Protein AF-A0A1F5Z1E1-F1 (afdb_monomer)

Radius of gyration: 21.21 Å; Cα contacts (8 Å, |Δi|>4): 32; chains: 1; bounding box: 34×40×68 Å

Secondary structure (DSSP, 8-state):
--HHHHHHHHHHHHHHHHHHHHHHHTTHHHHHSSS-HHHHHHHHHHHHHHHHHHHHHHHHHHIIIIIHHHHHHHHHHTS---TT---

Sequence (87 aa):
MDLPRKKALFRKLLLAFAVSFLLSNGPGLLLVNKPLLIAGMPLLYLWAAGWAAIQIGIILYAYFKLWRDEVEEEFETAGPDRSGEAK

Mean predicted aligned error: 9.97 Å

Structure (mmCIF, N/CA/C/O backbone):
data_AF-A0A1F5Z1E1-F1
#
_entry.id   AF-A0A1F5Z1E1-F1
#
loop_
_atom_site.group_PDB
_atom_site.id
_atom_site.type_symbol
_atom_site.label_atom_id
_atom_site.label_alt_id
_atom_site.label_comp_id
_atom_site.label_asym_id
_atom_site.label_entity_id
_atom_site.label_seq_id
_atom_site.pdbx_PDB_ins_code
_atom_site.Cartn_x
_atom_site.Cartn_y
_atom_site.Cartn_z
_atom_site.occupancy
_atom_site.B_iso_or_equiv
_atom_site.auth_seq_id
_atom_site.auth_comp_id
_atom_site.auth_asym_id
_atom_site.auth_atom_id
_atom_site.pdbx_PDB_model_num
ATOM 1 N N . MET A 1 1 ? -9.517 3.547 20.558 1.00 63.75 1 MET A N 1
ATOM 2 C CA . MET A 1 1 ? -9.706 4.582 19.507 1.00 63.75 1 MET A CA 1
ATOM 3 C C . MET A 1 1 ? -11.198 4.796 19.321 1.00 63.75 1 MET A C 1
ATOM 5 O O . MET A 1 1 ? -11.909 3.805 19.258 1.00 63.75 1 MET A O 1
ATOM 9 N N . ASP A 1 2 ? -11.682 6.036 19.233 1.00 81.31 2 ASP A N 1
ATOM 10 C CA . ASP A 1 2 ? -13.124 6.287 19.084 1.00 81.31 2 ASP A CA 1
ATOM 11 C C . ASP A 1 2 ? -13.665 5.662 17.785 1.00 81.31 2 ASP A C 1
ATOM 13 O O . ASP A 1 2 ? -13.061 5.810 16.715 1.00 81.31 2 ASP A O 1
ATOM 17 N N . LEU A 1 3 ? -14.830 5.011 17.851 1.00 79.75 3 LEU A N 1
ATOM 18 C CA . LEU A 1 3 ? -15.497 4.369 16.710 1.00 79.75 3 LEU A CA 1
ATOM 19 C C . LEU A 1 3 ? -15.583 5.246 15.434 1.00 79.75 3 LEU A C 1
ATOM 21 O O . LEU A 1 3 ? -15.273 4.742 14.349 1.00 79.75 3 LEU A O 1
ATOM 25 N N . PRO A 1 4 ? -15.939 6.552 15.490 1.00 86.88 4 PRO A N 1
ATOM 26 C CA . PRO A 1 4 ? -15.951 7.399 14.292 1.00 86.88 4 PRO A CA 1
ATOM 27 C C . PRO A 1 4 ? -14.557 7.588 13.678 1.00 86.88 4 PRO A C 1
ATOM 29 O O . PRO A 1 4 ? -14.423 7.611 12.452 1.00 86.88 4 PRO A O 1
ATOM 32 N N . ARG A 1 5 ? -13.506 7.660 14.506 1.00 87.38 5 ARG A N 1
ATOM 33 C CA . ARG A 1 5 ? -12.117 7.778 14.040 1.00 87.38 5 ARG A CA 1
ATOM 34 C C . ARG A 1 5 ? -11.655 6.482 13.377 1.00 87.38 5 ARG A C 1
ATOM 36 O O . ARG A 1 5 ? -11.033 6.553 12.320 1.00 87.38 5 ARG A O 1
ATOM 43 N N . LYS A 1 6 ? -12.026 5.319 13.931 1.00 85.81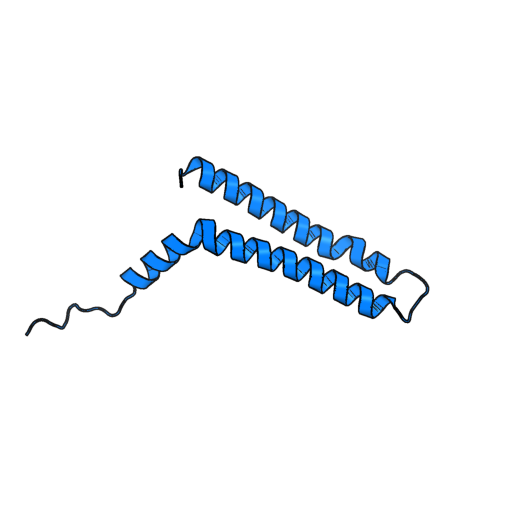 6 LYS A N 1
ATOM 44 C CA . LYS A 1 6 ? -11.754 3.995 13.338 1.00 85.81 6 LYS A CA 1
ATOM 45 C C . LYS A 1 6 ? -12.390 3.873 11.943 1.00 85.81 6 LYS A C 1
ATOM 47 O O . LYS A 1 6 ? -11.703 3.554 10.976 1.00 85.81 6 LYS A O 1
ATOM 52 N N . LYS A 1 7 ? -13.666 4.263 11.794 1.00 88.56 7 LYS A N 1
ATOM 53 C CA . LYS A 1 7 ? -14.384 4.274 10.498 1.00 88.56 7 LYS A CA 1
ATOM 54 C C . LYS A 1 7 ? -13.792 5.249 9.473 1.00 88.56 7 LYS A C 1
ATOM 56 O O . LYS A 1 7 ? -13.819 4.969 8.274 1.00 88.56 7 LYS A O 1
ATOM 61 N N . ALA A 1 8 ? -13.318 6.414 9.914 1.00 91.88 8 ALA A N 1
ATOM 62 C CA . ALA A 1 8 ? -12.660 7.379 9.035 1.00 91.88 8 ALA A CA 1
ATOM 63 C C . ALA A 1 8 ? -11.285 6.870 8.576 1.00 91.88 8 ALA A C 1
ATOM 65 O O . ALA A 1 8 ? -10.949 6.992 7.400 1.00 91.88 8 ALA A O 1
ATOM 66 N N . LEU A 1 9 ? -10.514 6.266 9.485 1.00 91.50 9 LEU A N 1
ATOM 67 C CA . LEU A 1 9 ? -9.218 5.670 9.175 1.00 91.50 9 LEU A CA 1
ATOM 68 C C . LEU A 1 9 ? -9.357 4.509 8.185 1.00 91.50 9 LEU A C 1
ATOM 70 O O . LEU A 1 9 ? -8.649 4.487 7.183 1.00 91.50 9 LEU A O 1
ATOM 74 N N . PHE A 1 10 ? -10.320 3.611 8.415 1.00 92.25 10 PHE A N 1
ATOM 75 C CA . PHE A 1 10 ? -10.647 2.524 7.493 1.00 92.25 10 PHE A CA 1
ATOM 76 C C . PHE A 1 10 ? -10.927 3.041 6.077 1.00 92.25 10 PHE A C 1
ATOM 78 O O . PHE A 1 10 ? -10.307 2.588 5.122 1.00 92.25 10 PHE A O 1
ATOM 85 N N . ARG A 1 11 ? -11.801 4.050 5.937 1.00 94.06 11 ARG A N 1
ATOM 86 C CA . ARG A 1 11 ? -12.116 4.653 4.631 1.00 94.06 11 ARG A CA 1
ATOM 87 C C . ARG A 1 11 ? -10.882 5.234 3.940 1.00 94.06 11 ARG A C 1
ATOM 89 O O . ARG A 1 11 ? -10.730 5.059 2.736 1.00 94.06 11 ARG A O 1
ATOM 96 N N . LYS A 1 12 ? -9.996 5.897 4.690 1.00 95.31 12 LYS A N 1
ATOM 97 C CA . LYS A 1 12 ? -8.739 6.442 4.152 1.00 95.31 12 LYS A CA 1
ATOM 98 C C . LYS A 1 12 ? -7.800 5.338 3.667 1.00 95.31 12 LYS A C 1
ATOM 100 O O . LYS A 1 12 ? -7.261 5.460 2.575 1.00 95.31 12 LYS A O 1
ATOM 105 N N . LEU A 1 13 ? -7.628 4.272 4.449 1.00 94.94 13 LEU A N 1
ATOM 106 C CA . LEU A 1 13 ? -6.779 3.131 4.089 1.00 94.94 13 LEU A CA 1
ATOM 107 C C . LEU A 1 13 ? -7.334 2.369 2.887 1.00 94.94 13 LEU A C 1
ATOM 109 O O . LEU A 1 13 ? -6.577 2.043 1.981 1.00 94.94 13 LEU A O 1
ATOM 113 N N . LEU A 1 14 ? -8.650 2.154 2.840 1.00 95.06 14 LEU A N 1
ATOM 114 C CA . LEU A 1 14 ? -9.318 1.526 1.704 1.00 95.06 14 LEU A CA 1
ATOM 115 C C . LEU A 1 14 ? -9.114 2.340 0.424 1.00 95.06 14 LEU A C 1
ATOM 117 O O . LEU A 1 14 ? -8.761 1.785 -0.613 1.00 95.06 14 LEU A O 1
ATOM 121 N N . LEU A 1 15 ? -9.293 3.661 0.502 1.00 96.56 15 LEU A N 1
ATOM 122 C CA . LEU A 1 15 ? -9.081 4.546 -0.638 1.00 96.56 15 LEU A CA 1
ATOM 123 C C . LEU A 1 15 ? -7.609 4.555 -1.071 1.00 96.56 15 LEU A C 1
ATOM 125 O O . LEU A 1 15 ? -7.327 4.444 -2.260 1.00 96.56 15 LEU A O 1
ATOM 129 N N . ALA A 1 16 ? -6.671 4.616 -0.121 1.00 95.25 16 ALA A N 1
ATOM 130 C CA . ALA A 1 16 ? -5.240 4.531 -0.405 1.00 95.25 16 ALA A CA 1
ATOM 131 C C . ALA A 1 16 ? -4.865 3.202 -1.078 1.00 95.25 16 ALA A C 1
ATOM 133 O O . ALA A 1 16 ? -4.097 3.196 -2.039 1.00 95.25 16 ALA A O 1
ATOM 134 N N . PHE A 1 17 ? -5.438 2.089 -0.615 1.00 94.94 17 PHE A N 1
ATOM 135 C CA . PHE A 1 17 ? -5.224 0.774 -1.207 1.00 94.94 17 PHE A CA 1
ATOM 136 C C . PHE A 1 17 ? -5.785 0.701 -2.629 1.00 94.94 17 PHE A C 1
ATOM 138 O O . PHE A 1 17 ? -5.070 0.303 -3.542 1.00 94.94 17 PHE A O 1
ATOM 145 N N . ALA A 1 18 ? -7.028 1.143 -2.840 1.00 94.94 18 ALA A N 1
ATOM 146 C CA . ALA A 1 18 ? -7.666 1.138 -4.154 1.00 94.94 18 ALA A CA 1
ATOM 147 C C . ALA A 1 18 ? -6.896 1.997 -5.169 1.00 94.94 18 ALA A C 1
ATOM 149 O O . ALA A 1 18 ? -6.637 1.556 -6.286 1.00 94.94 18 ALA A O 1
ATOM 150 N N . VAL A 1 19 ? -6.472 3.199 -4.766 1.00 93.38 19 VAL A N 1
ATOM 151 C CA . VAL A 1 19 ? -5.641 4.077 -5.601 1.00 93.38 19 VAL A CA 1
ATOM 152 C C . VAL A 1 19 ? -4.306 3.405 -5.910 1.00 93.38 19 VAL A C 1
ATOM 154 O O . VAL A 1 19 ? -3.930 3.326 -7.074 1.00 93.38 19 VAL A O 1
ATOM 157 N N . SER A 1 20 ? -3.618 2.867 -4.900 1.00 92.75 20 SER A N 1
ATOM 158 C CA . SER A 1 20 ? -2.353 2.143 -5.080 1.00 92.75 20 SER A CA 1
ATOM 159 C C . SER A 1 20 ? -2.490 0.970 -6.057 1.00 92.75 20 SER A C 1
ATOM 161 O O . SER A 1 20 ? -1.660 0.794 -6.944 1.00 92.75 20 SER A O 1
ATOM 163 N N . PHE A 1 21 ? -3.570 0.199 -5.948 1.00 90.94 21 PHE A N 1
ATOM 164 C CA . PHE A 1 21 ? -3.853 -0.933 -6.824 1.00 90.94 21 PHE A CA 1
ATOM 165 C C . PHE A 1 21 ? -4.120 -0.510 -8.275 1.00 90.94 21 PHE A C 1
ATOM 167 O O . PHE A 1 21 ? -3.597 -1.109 -9.214 1.00 90.94 21 PHE A O 1
ATOM 174 N N . LEU A 1 22 ? -4.899 0.550 -8.489 1.00 90.50 22 LEU A N 1
ATOM 175 C CA . LEU A 1 22 ? -5.159 1.064 -9.836 1.00 90.50 22 LEU A CA 1
ATOM 176 C C . LEU A 1 22 ? -3.891 1.660 -10.467 1.00 90.50 22 LEU A C 1
ATOM 178 O O . LEU A 1 22 ? -3.588 1.395 -11.634 1.00 90.50 22 LEU A O 1
ATOM 182 N N . LEU A 1 23 ? -3.119 2.424 -9.689 1.00 87.62 23 LEU A N 1
ATOM 183 C CA . LEU A 1 23 ? -1.872 3.035 -10.149 1.00 87.62 23 LEU A CA 1
ATOM 184 C C . LEU A 1 23 ? -0.744 2.021 -10.342 1.00 87.62 23 LEU A C 1
ATOM 186 O O . LEU A 1 23 ? 0.157 2.300 -11.126 1.00 87.62 23 LEU A O 1
ATOM 190 N N . SER A 1 24 ? -0.766 0.852 -9.699 1.00 85.75 24 SER A N 1
ATOM 191 C CA . SER A 1 24 ? 0.270 -0.154 -9.951 1.00 85.75 24 SER A CA 1
ATOM 192 C C . SER A 1 24 ? 0.192 -0.701 -11.377 1.00 85.75 24 SER A C 1
ATOM 194 O O . SER A 1 24 ? 1.226 -0.940 -11.999 1.00 85.75 24 SER A O 1
ATOM 196 N N . ASN A 1 25 ? -1.026 -0.846 -11.912 1.00 79.62 25 ASN A N 1
ATOM 197 C CA . ASN A 1 25 ? -1.288 -1.478 -13.206 1.00 79.62 25 ASN A CA 1
ATOM 198 C C . ASN A 1 25 ? -1.145 -0.518 -14.406 1.00 79.62 25 ASN A C 1
ATOM 200 O O . ASN A 1 25 ? -0.681 -0.933 -15.464 1.00 79.62 25 ASN A O 1
ATOM 204 N N . GLY A 1 26 ? -1.521 0.759 -14.267 1.00 74.94 26 GLY A N 1
ATOM 205 C CA . GLY A 1 26 ? -1.616 1.697 -15.401 1.00 74.94 26 GLY A CA 1
ATOM 206 C C . GLY A 1 26 ? -0.274 2.206 -15.967 1.00 74.94 26 GLY A C 1
ATOM 207 O O . GLY A 1 26 ? 0.076 1.889 -17.103 1.00 74.94 26 GLY A O 1
ATOM 208 N N . PRO A 1 27 ? 0.506 3.007 -15.217 1.00 69.94 27 PRO A N 1
ATOM 209 C CA . PRO A 1 27 ? 1.722 3.663 -15.707 1.00 69.94 27 PRO A CA 1
ATOM 210 C C . PRO A 1 27 ? 2.893 2.698 -15.921 1.00 69.94 27 PRO A C 1
ATOM 212 O O . PRO A 1 27 ? 3.789 2.999 -16.707 1.00 69.94 27 PRO A O 1
ATOM 215 N N . GLY A 1 28 ? 2.893 1.538 -15.252 1.00 66.31 28 GLY A N 1
ATOM 216 C CA . GLY A 1 28 ? 3.965 0.547 -15.372 1.00 66.31 28 GLY A CA 1
ATOM 217 C C . GLY A 1 28 ? 4.139 0.035 -16.804 1.00 66.31 28 GLY A C 1
ATOM 218 O O . GLY A 1 28 ? 5.259 -0.167 -17.266 1.00 66.31 28 GLY A O 1
ATOM 219 N N . LEU A 1 29 ? 3.037 -0.055 -17.552 1.00 67.12 29 LEU A N 1
ATOM 220 C CA . LEU A 1 29 ? 3.035 -0.458 -18.956 1.00 67.12 29 LEU A CA 1
ATOM 221 C C . LEU A 1 29 ? 3.793 0.533 -19.863 1.00 67.12 29 LEU A C 1
ATOM 223 O O . LEU A 1 29 ? 4.363 0.146 -20.882 1.00 67.12 29 LEU A O 1
ATOM 227 N N . LEU A 1 30 ? 3.864 1.812 -19.476 1.00 70.00 30 LEU A N 1
ATOM 228 C CA . LEU A 1 30 ? 4.594 2.839 -20.225 1.00 70.00 30 LEU A CA 1
ATOM 229 C C . LEU A 1 30 ? 6.117 2.738 -20.045 1.00 70.00 30 LEU A C 1
ATOM 231 O O . LEU A 1 30 ? 6.854 3.260 -20.881 1.00 70.00 30 LEU A O 1
ATOM 235 N N . LEU A 1 31 ? 6.600 2.062 -18.992 1.00 67.31 31 LEU A N 1
ATOM 236 C CA . LEU A 1 31 ? 8.036 1.858 -18.743 1.00 67.31 31 LEU A CA 1
ATOM 237 C C . LEU A 1 31 ? 8.653 0.870 -19.742 1.00 67.31 31 LEU A C 1
ATOM 239 O O . LEU A 1 31 ? 9.824 0.998 -20.089 1.00 67.31 31 LEU A O 1
ATOM 243 N N . VAL A 1 32 ? 7.855 -0.076 -20.239 1.00 64.88 32 VAL A N 1
ATOM 244 C CA . VAL A 1 32 ? 8.271 -1.088 -21.223 1.00 64.88 32 VAL A CA 1
ATOM 245 C C . VAL A 1 32 ? 8.058 -0.634 -22.670 1.00 64.88 32 VAL A C 1
ATOM 247 O O . VAL A 1 32 ? 8.714 -1.146 -23.568 1.00 64.88 32 VAL A O 1
ATOM 250 N N . ASN A 1 33 ? 7.201 0.366 -22.908 1.00 66.81 33 ASN A N 1
ATOM 251 C CA . ASN A 1 33 ? 6.916 0.899 -24.247 1.00 66.81 33 ASN A CA 1
ATOM 252 C C . ASN A 1 33 ? 7.953 1.936 -24.741 1.00 66.81 33 ASN A C 1
ATOM 254 O O . ASN A 1 33 ? 7.690 2.697 -25.673 1.00 66.81 33 ASN A O 1
ATOM 258 N N . LYS A 1 34 ? 9.130 2.022 -24.105 1.00 65.56 34 LYS A N 1
ATOM 259 C CA . LYS A 1 34 ? 10.241 2.860 -24.578 1.00 65.56 34 LYS A CA 1
ATOM 260 C C . LYS A 1 34 ? 11.298 1.986 -25.264 1.00 65.56 34 LYS A C 1
ATOM 262 O O . LYS A 1 34 ? 11.644 0.942 -24.722 1.00 65.56 34 LYS A O 1
ATOM 267 N N . PRO A 1 35 ? 11.877 2.417 -26.400 1.00 56.78 35 PRO A N 1
ATOM 268 C CA . PRO A 1 35 ? 12.758 1.595 -27.245 1.00 56.78 35 PRO A CA 1
ATOM 269 C C . PRO A 1 35 ? 14.116 1.196 -26.619 1.00 56.78 35 PRO A C 1
ATOM 271 O O . PRO A 1 35 ? 14.953 0.599 -27.288 1.00 56.78 35 PRO A O 1
ATOM 274 N N . LEU A 1 36 ? 14.351 1.477 -25.333 1.00 61.09 36 LEU A N 1
ATOM 275 C CA . LEU A 1 36 ? 15.522 1.030 -24.570 1.00 61.09 36 LEU A CA 1
ATOM 276 C C . LEU A 1 36 ? 15.229 -0.328 -23.904 1.00 61.09 36 LEU A C 1
ATOM 278 O O . LEU A 1 36 ? 15.015 -0.428 -22.696 1.00 61.09 36 LEU A O 1
ATOM 282 N N . LEU A 1 37 ? 15.221 -1.384 -24.721 1.00 59.47 37 LEU A N 1
ATOM 283 C CA . LEU A 1 37 ? 14.818 -2.755 -24.363 1.00 59.47 37 LEU A CA 1
ATOM 284 C C . LEU A 1 37 ? 15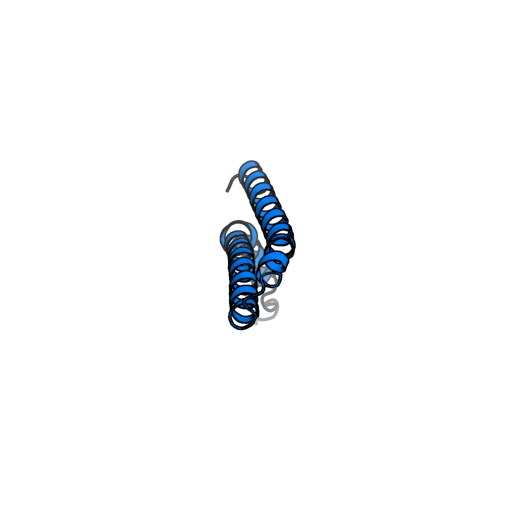.599 -3.388 -23.192 1.00 59.47 37 LEU A C 1
ATOM 286 O O . LEU A 1 37 ? 15.087 -4.296 -22.545 1.00 59.47 37 LEU A O 1
ATOM 290 N N . ILE A 1 38 ? 16.808 -2.912 -22.879 1.00 66.12 38 ILE A N 1
ATOM 291 C CA . ILE A 1 38 ? 17.667 -3.525 -21.847 1.00 66.12 38 ILE A CA 1
ATOM 292 C C . ILE A 1 38 ? 17.223 -3.143 -20.422 1.00 66.12 38 ILE A C 1
ATOM 294 O O . ILE A 1 38 ? 17.305 -3.962 -19.511 1.00 66.12 38 ILE A O 1
ATOM 298 N N . ALA A 1 39 ? 16.714 -1.923 -20.216 1.00 68.25 39 ALA A N 1
ATOM 299 C CA . ALA A 1 39 ? 16.332 -1.431 -18.886 1.00 68.25 39 ALA A CA 1
ATOM 300 C C . ALA A 1 39 ? 14.825 -1.543 -18.591 1.00 68.25 39 ALA A C 1
ATOM 302 O O . ALA A 1 39 ? 14.427 -1.440 -17.432 1.00 68.25 39 ALA A O 1
ATOM 303 N N . GLY A 1 40 ? 13.986 -1.776 -19.607 1.00 74.19 40 GLY A N 1
ATOM 304 C CA . GLY A 1 40 ? 12.527 -1.810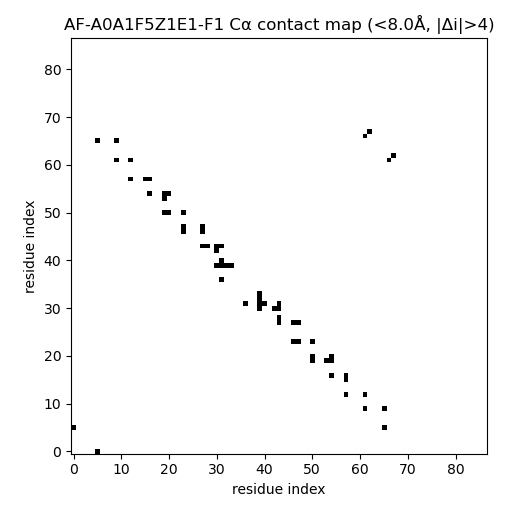 -19.453 1.00 74.19 40 GLY A CA 1
ATOM 305 C C . GLY A 1 40 ? 12.037 -2.903 -18.497 1.00 74.19 40 GLY A C 1
ATOM 306 O O . GLY A 1 40 ? 11.228 -2.627 -17.615 1.00 74.19 40 GLY A O 1
ATOM 307 N N . MET A 1 41 ? 12.571 -4.124 -18.621 1.00 78.38 41 MET A N 1
ATOM 308 C CA . MET A 1 41 ? 12.204 -5.258 -17.758 1.00 78.38 41 MET A CA 1
ATOM 309 C C . MET A 1 41 ? 12.581 -5.027 -16.282 1.00 78.38 41 MET A C 1
ATOM 311 O O . MET A 1 41 ? 11.686 -5.068 -15.438 1.00 78.38 41 MET A O 1
ATOM 315 N N . PRO A 1 42 ? 13.848 -4.722 -15.928 1.00 84.25 42 PRO A N 1
ATOM 316 C CA . PRO A 1 42 ? 14.215 -4.419 -14.541 1.00 84.25 42 PRO A CA 1
ATOM 317 C C . PRO A 1 42 ? 13.405 -3.269 -13.933 1.00 84.25 42 PRO A C 1
ATOM 319 O O . PRO A 1 42 ? 12.991 -3.338 -12.776 1.00 84.25 42 PRO A O 1
ATOM 322 N N . LEU A 1 43 ? 13.142 -2.222 -14.719 1.00 83.94 43 LEU A N 1
ATOM 323 C CA . LEU A 1 43 ? 12.388 -1.060 -14.264 1.00 83.94 43 LEU A CA 1
ATOM 324 C C . LEU A 1 43 ? 10.911 -1.395 -14.007 1.00 83.94 43 LEU A C 1
ATOM 326 O O . LEU A 1 43 ? 10.331 -0.895 -13.045 1.00 83.94 43 LEU A O 1
ATOM 330 N N . LEU A 1 44 ? 10.324 -2.288 -14.810 1.00 83.69 44 LEU A N 1
ATOM 331 C CA . LEU A 1 44 ? 8.980 -2.819 -14.589 1.00 83.69 44 LEU A CA 1
ATOM 332 C C . LEU A 1 44 ? 8.898 -3.645 -13.296 1.00 83.69 44 LEU A C 1
ATOM 334 O O . LEU A 1 44 ? 7.953 -3.476 -12.526 1.00 83.69 44 LEU A O 1
ATOM 338 N N . TYR A 1 45 ? 9.893 -4.495 -13.022 1.00 86.12 45 TYR A N 1
ATOM 339 C CA . TYR A 1 45 ? 9.954 -5.247 -11.764 1.00 86.12 45 TYR A CA 1
ATOM 340 C C . TYR A 1 45 ? 10.103 -4.327 -10.554 1.00 86.12 45 TYR A C 1
ATOM 342 O O . TYR A 1 45 ? 9.410 -4.523 -9.558 1.00 86.12 45 TYR A O 1
ATOM 350 N N . LEU A 1 46 ? 10.957 -3.301 -10.638 1.00 89.12 46 LEU A N 1
ATOM 351 C CA . LEU A 1 46 ? 11.123 -2.328 -9.559 1.00 89.12 46 LEU A CA 1
ATOM 352 C C . LEU A 1 46 ? 9.828 -1.546 -9.305 1.00 89.12 46 LEU A C 1
ATOM 354 O O . LEU A 1 46 ? 9.457 -1.320 -8.155 1.00 89.12 46 LEU A O 1
ATOM 358 N N . TRP A 1 47 ? 9.115 -1.182 -10.373 1.00 89.19 47 TRP A N 1
ATOM 359 C CA . TRP A 1 47 ? 7.804 -0.546 -10.287 1.00 89.19 47 TRP A CA 1
ATOM 360 C C . TRP A 1 47 ? 6.787 -1.451 -9.586 1.00 89.19 47 TRP A C 1
ATOM 362 O O . TRP A 1 47 ? 6.186 -1.046 -8.592 1.00 89.19 47 TRP A O 1
ATOM 372 N N . ALA A 1 48 ? 6.632 -2.693 -10.054 1.00 88.31 48 ALA A N 1
ATOM 373 C CA . ALA A 1 48 ? 5.711 -3.661 -9.465 1.00 88.31 48 ALA A CA 1
ATOM 374 C C . ALA A 1 48 ? 6.039 -3.939 -7.988 1.00 88.31 48 ALA A C 1
ATOM 376 O O . ALA A 1 48 ? 5.147 -3.892 -7.141 1.00 88.31 48 ALA A O 1
ATOM 377 N N . ALA A 1 49 ? 7.317 -4.156 -7.665 1.00 91.88 49 ALA A N 1
ATOM 378 C CA . ALA A 1 49 ? 7.781 -4.370 -6.298 1.00 91.88 49 ALA A CA 1
ATOM 379 C C . ALA A 1 49 ? 7.531 -3.144 -5.405 1.00 91.88 49 ALA A C 1
ATOM 381 O O . ALA A 1 49 ? 7.098 -3.296 -4.265 1.00 91.88 49 ALA A O 1
ATOM 382 N N . GLY A 1 50 ? 7.741 -1.931 -5.927 1.00 93.06 50 GLY A N 1
ATOM 383 C CA . GLY A 1 50 ? 7.464 -0.685 -5.212 1.00 93.06 50 GLY A CA 1
ATOM 384 C C . GLY A 1 50 ? 5.991 -0.548 -4.828 1.00 93.06 50 GLY A C 1
ATOM 385 O O . GLY A 1 50 ? 5.674 -0.272 -3.671 1.00 93.06 50 GLY A O 1
ATOM 386 N N . TRP A 1 51 ? 5.074 -0.815 -5.760 1.00 94.00 51 TRP A N 1
ATOM 387 C CA . TRP A 1 51 ? 3.640 -0.792 -5.458 1.00 94.00 51 TRP A CA 1
ATOM 388 C C . TRP A 1 51 ? 3.208 -1.917 -4.522 1.00 94.00 51 TRP A C 1
ATOM 390 O O . TRP A 1 51 ? 2.415 -1.672 -3.612 1.00 94.00 51 TRP A O 1
ATOM 400 N N . ALA A 1 52 ? 3.757 -3.122 -4.689 1.00 93.06 52 ALA A N 1
ATOM 401 C CA . ALA A 1 52 ? 3.509 -4.230 -3.772 1.00 93.06 52 ALA A CA 1
ATOM 402 C C . ALA A 1 52 ? 3.942 -3.873 -2.340 1.00 93.06 52 ALA A C 1
ATOM 404 O O . ALA A 1 52 ? 3.184 -4.089 -1.397 1.00 93.06 52 ALA A O 1
ATOM 405 N N . ALA A 1 53 ? 5.108 -3.242 -2.173 1.00 95.88 53 ALA A N 1
ATOM 406 C CA . ALA A 1 53 ? 5.583 -2.776 -0.873 1.00 95.88 53 ALA A CA 1
ATOM 407 C C . ALA A 1 53 ? 4.638 -1.735 -0.245 1.00 95.88 53 ALA A C 1
ATOM 409 O O . ALA A 1 53 ? 4.344 -1.817 0.948 1.00 95.88 53 ALA A O 1
ATOM 410 N N . ILE A 1 54 ? 4.102 -0.798 -1.037 1.00 95.81 54 ILE A N 1
ATOM 411 C CA . ILE A 1 54 ? 3.104 0.178 -0.565 1.00 95.81 54 ILE A CA 1
ATOM 412 C C . ILE A 1 54 ? 1.828 -0.532 -0.094 1.00 95.81 54 ILE A C 1
ATOM 414 O O . ILE A 1 54 ? 1.315 -0.226 0.982 1.00 95.81 54 ILE A O 1
ATOM 418 N N . GLN A 1 55 ? 1.314 -1.485 -0.874 1.00 95.75 55 GLN A N 1
ATOM 419 C CA . GLN A 1 55 ? 0.105 -2.243 -0.531 1.00 95.75 55 GLN A CA 1
ATOM 420 C C . GLN A 1 55 ? 0.296 -3.061 0.751 1.00 95.75 55 GLN A C 1
ATOM 422 O O . GLN A 1 55 ? -0.546 -2.999 1.646 1.00 95.75 55 GLN A O 1
ATOM 427 N N . ILE A 1 56 ? 1.432 -3.751 0.881 1.00 96.75 56 ILE A N 1
ATOM 428 C CA . ILE A 1 56 ? 1.813 -4.471 2.103 1.00 96.75 56 ILE A CA 1
ATOM 429 C C . ILE A 1 56 ? 1.893 -3.505 3.288 1.00 96.75 56 ILE A C 1
ATOM 431 O O . ILE A 1 56 ? 1.340 -3.790 4.345 1.00 96.75 56 ILE A O 1
ATOM 435 N N . GLY A 1 57 ? 2.509 -2.333 3.112 1.00 96.62 57 GLY A N 1
ATOM 436 C CA . GLY A 1 57 ? 2.585 -1.306 4.150 1.00 96.62 57 GLY A CA 1
ATOM 437 C C . GLY A 1 57 ? 1.209 -0.830 4.627 1.00 96.62 57 GLY A C 1
ATOM 438 O O . GLY A 1 57 ? 0.992 -0.689 5.830 1.00 96.62 57 GLY A O 1
ATOM 439 N N . ILE A 1 58 ? 0.255 -0.645 3.708 1.00 96.38 58 ILE A N 1
ATOM 440 C CA . ILE A 1 58 ? -1.133 -0.286 4.040 1.00 96.38 58 ILE A CA 1
ATOM 441 C C . ILE A 1 58 ? -1.801 -1.391 4.868 1.00 96.38 58 ILE A C 1
ATOM 443 O O . ILE A 1 58 ? -2.442 -1.089 5.875 1.00 96.38 58 ILE A O 1
ATOM 447 N N .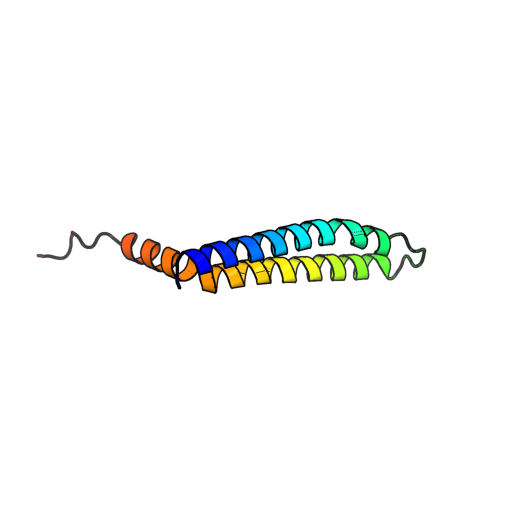 ILE A 1 59 ? -1.629 -2.657 4.476 1.00 95.12 59 ILE A N 1
ATOM 448 C CA . ILE A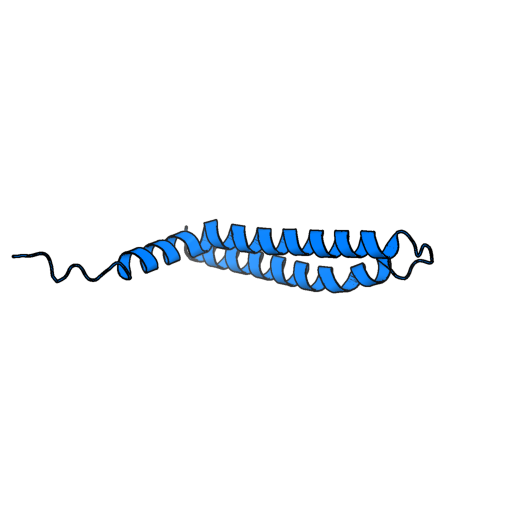 1 59 ? -2.201 -3.812 5.184 1.00 95.12 59 ILE A CA 1
ATOM 449 C C . ILE A 1 59 ? -1.586 -3.952 6.578 1.00 95.12 59 ILE A C 1
ATOM 451 O O . ILE A 1 59 ? -2.319 -4.088 7.553 1.00 95.12 59 ILE A O 1
ATOM 455 N N . LEU A 1 60 ? -0.259 -3.858 6.699 1.00 96.25 60 LEU A N 1
ATOM 456 C CA . LEU A 1 60 ? 0.430 -3.918 7.990 1.00 96.25 60 LEU A CA 1
ATOM 457 C C . LEU A 1 60 ? -0.022 -2.782 8.910 1.00 96.25 60 LEU A C 1
ATOM 459 O O . LEU A 1 60 ? -0.318 -3.005 10.082 1.00 96.25 60 LEU A O 1
ATOM 463 N N . TYR A 1 61 ? -0.134 -1.563 8.383 1.00 95.19 61 TYR A N 1
ATOM 464 C CA . TYR A 1 61 ? -0.639 -0.435 9.155 1.00 95.19 61 TYR A CA 1
ATOM 465 C C . TYR A 1 61 ? -2.088 -0.656 9.609 1.00 95.19 61 TYR A C 1
ATOM 467 O O . TYR A 1 61 ? -2.421 -0.369 10.761 1.00 95.19 61 TYR A O 1
ATOM 475 N N . ALA A 1 62 ? -2.946 -1.187 8.731 1.00 94.06 62 ALA A N 1
ATOM 476 C CA . ALA A 1 62 ? -4.317 -1.542 9.077 1.00 94.06 62 ALA A CA 1
ATOM 477 C C . ALA A 1 62 ? -4.354 -2.611 10.176 1.00 94.06 62 ALA A C 1
ATOM 479 O O . ALA A 1 62 ? -5.068 -2.432 11.160 1.00 94.06 62 ALA A O 1
ATOM 480 N N . TYR A 1 63 ? -3.523 -3.649 10.080 1.00 91.50 63 TYR A N 1
ATOM 481 C CA . TYR A 1 63 ? -3.396 -4.669 11.113 1.00 91.50 63 TYR A CA 1
ATOM 482 C C . TYR A 1 63 ? -3.055 -4.048 12.472 1.00 91.50 63 TYR A C 1
ATOM 484 O O . TYR A 1 63 ? -3.840 -4.158 13.409 1.00 91.50 63 TYR A O 1
ATOM 492 N N . PHE A 1 64 ? -1.960 -3.289 12.574 1.00 92.31 64 PHE A N 1
ATOM 493 C CA . PHE A 1 64 ? -1.517 -2.726 13.855 1.00 92.31 64 PHE A CA 1
ATOM 494 C C . PHE A 1 64 ? -2.457 -1.670 14.458 1.00 92.31 64 PHE A C 1
ATOM 496 O O . PHE A 1 64 ? -2.375 -1.410 15.658 1.00 92.31 64 PHE A O 1
ATOM 503 N N . LYS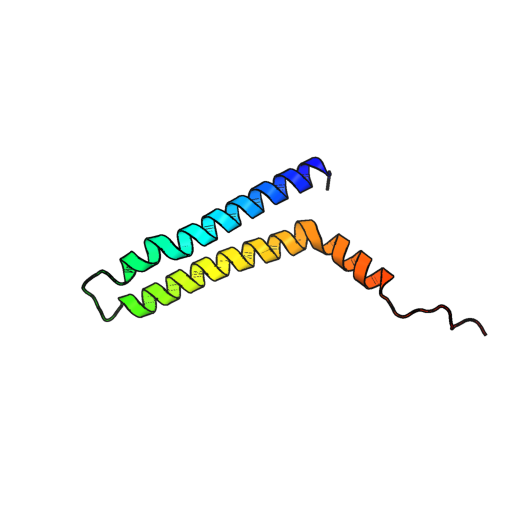 A 1 65 ? -3.303 -1.009 13.654 1.00 89.50 65 LYS A N 1
ATOM 504 C CA . LYS A 1 65 ? -4.154 0.105 14.117 1.00 89.50 65 LYS A CA 1
ATOM 505 C C . LYS A 1 65 ? -5.646 -0.189 14.172 1.00 89.50 65 LYS A C 1
ATOM 507 O O . LYS A 1 65 ? -6.357 0.535 14.867 1.00 89.50 65 LYS A O 1
ATOM 512 N N . LEU A 1 66 ? -6.130 -1.170 13.417 1.00 88.25 66 LEU A N 1
ATOM 513 C CA . LEU A 1 66 ? -7.550 -1.507 13.346 1.00 88.25 66 LEU A CA 1
ATOM 514 C C . LEU A 1 66 ? -7.849 -2.909 13.861 1.00 88.25 66 LEU A C 1
ATOM 516 O O . LEU A 1 66 ? -8.854 -3.047 14.554 1.00 88.25 66 LEU A O 1
ATOM 520 N N . TRP A 1 67 ? -7.023 -3.900 13.520 1.00 85.50 67 TRP A N 1
ATOM 521 C CA . TRP A 1 67 ? -7.375 -5.313 13.696 1.00 85.50 67 TRP A CA 1
ATOM 522 C C . TRP A 1 67 ? -6.641 -6.012 14.835 1.00 85.50 67 TRP A C 1
ATOM 524 O O . TRP A 1 67 ? -7.176 -6.969 15.367 1.00 85.50 67 TRP A O 1
ATOM 534 N N . ARG A 1 68 ? -5.447 -5.553 15.230 1.00 86.81 68 ARG A N 1
ATOM 535 C CA . ARG A 1 68 ? -4.600 -6.249 16.214 1.00 86.81 68 ARG A CA 1
ATOM 536 C C . ARG A 1 68 ? -5.354 -6.605 17.494 1.00 86.81 68 ARG A C 1
ATOM 538 O O . ARG A 1 68 ? -5.279 -7.743 17.925 1.00 86.81 68 ARG A O 1
ATOM 545 N N . ASP A 1 69 ? -6.083 -5.643 18.048 1.00 84.19 69 ASP A N 1
ATOM 546 C CA . ASP A 1 69 ? -6.785 -5.831 19.317 1.00 84.19 69 ASP A CA 1
ATOM 547 C C . ASP A 1 69 ? -7.971 -6.819 19.161 1.00 84.19 69 ASP A C 1
ATOM 549 O O . ASP A 1 69 ? -8.214 -7.627 20.043 1.00 84.19 69 ASP A O 1
ATOM 553 N N . GLU A 1 70 ? -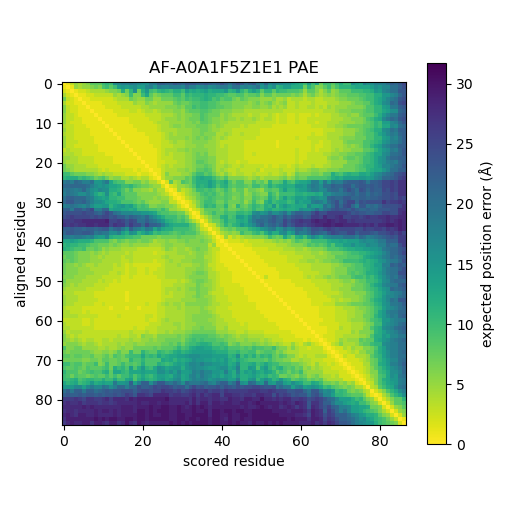8.654 -6.824 18.005 1.00 82.25 70 GLU A N 1
ATOM 554 C CA . GLU A 1 70 ? -9.745 -7.776 17.697 1.00 82.25 70 GLU A CA 1
ATOM 555 C C . GLU A 1 70 ? -9.208 -9.204 17.503 1.00 82.25 70 GLU A C 1
ATOM 557 O O . GLU A 1 70 ? -9.815 -10.175 17.942 1.00 82.25 70 GLU A O 1
ATOM 562 N N . VAL A 1 71 ? -8.046 -9.323 16.857 1.00 79.88 71 VAL A N 1
ATOM 563 C CA . VAL A 1 71 ? -7.367 -10.600 16.613 1.00 79.88 71 VAL A CA 1
ATOM 564 C C . VAL A 1 71 ? -6.848 -11.200 17.923 1.00 79.88 71 VAL A C 1
ATOM 566 O O . VAL A 1 71 ? -6.959 -12.403 18.131 1.00 79.88 71 VAL A O 1
ATOM 569 N N . GLU A 1 72 ? -6.300 -10.380 18.820 1.00 78.50 72 GLU A N 1
ATOM 570 C CA . GLU A 1 72 ? -5.803 -10.821 20.131 1.00 78.50 72 GLU A CA 1
ATOM 571 C C . GLU A 1 72 ? -6.941 -11.347 21.027 1.00 78.50 72 GLU A C 1
ATOM 573 O O . GLU A 1 72 ? -6.800 -12.421 21.611 1.00 78.50 72 GLU A O 1
ATOM 578 N N . GLU A 1 73 ? -8.101 -10.677 21.039 1.00 78.44 73 GLU A N 1
ATOM 579 C CA . GLU A 1 73 ? -9.316 -11.154 21.725 1.00 78.44 73 GLU A CA 1
ATOM 580 C C . GLU A 1 73 ? -9.838 -12.489 21.149 1.00 78.44 73 GLU A C 1
ATOM 582 O O . GLU A 1 73 ? -10.247 -13.386 21.895 1.00 78.44 73 GLU A O 1
ATOM 587 N N . GLU A 1 74 ? -9.806 -12.665 19.824 1.00 78.12 74 GLU A N 1
ATOM 588 C CA . GLU A 1 74 ? -10.204 -13.921 19.172 1.00 78.12 74 GLU A CA 1
ATOM 589 C C . GLU A 1 74 ? -9.249 -15.077 19.523 1.00 78.12 74 GLU A C 1
ATOM 591 O O . GLU A 1 74 ? -9.697 -16.186 19.811 1.00 78.12 74 GLU A O 1
ATOM 596 N N . PHE A 1 75 ? -7.936 -14.830 19.589 1.00 76.06 75 PHE A N 1
ATOM 597 C CA . PHE A 1 75 ? -6.962 -15.843 20.012 1.00 76.06 75 PHE A CA 1
ATOM 598 C C . PHE A 1 75 ? -7.068 -16.207 21.498 1.00 76.06 75 PHE A C 1
ATOM 600 O O . PHE A 1 75 ? -6.865 -17.370 21.851 1.00 76.06 75 PHE A O 1
ATOM 6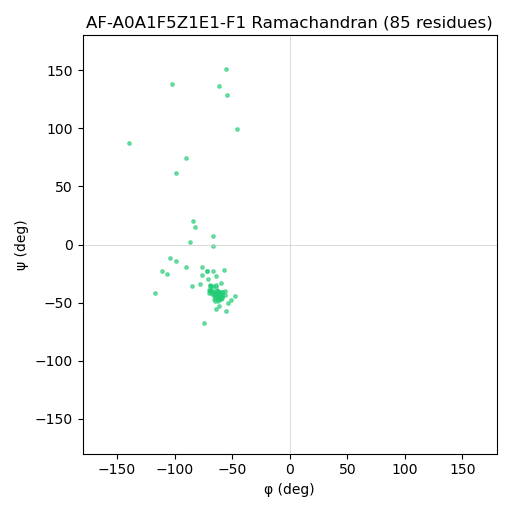07 N N . GLU A 1 76 ? -7.386 -15.249 22.369 1.00 75.31 76 GLU A N 1
ATOM 608 C CA . GLU A 1 76 ? -7.562 -15.497 23.804 1.00 75.31 76 GLU A CA 1
ATOM 609 C C . GLU A 1 76 ? -8.833 -16.316 24.087 1.00 75.31 76 GLU A C 1
ATOM 611 O O . GLU A 1 76 ? -8.811 -17.248 24.892 1.00 75.31 76 GLU A O 1
ATOM 616 N N . THR A 1 77 ? -9.921 -16.036 23.365 1.00 71.69 77 THR A N 1
ATOM 617 C CA . THR A 1 77 ? -11.189 -16.782 23.475 1.00 71.69 77 THR A CA 1
ATOM 618 C C . THR A 1 77 ? -11.161 -18.148 22.783 1.00 71.69 77 THR A C 1
ATOM 620 O O . THR A 1 77 ? -11.873 -19.055 23.210 1.00 71.69 77 THR A O 1
ATOM 623 N N . ALA A 1 78 ? -10.317 -18.327 21.762 1.00 70.31 78 ALA A N 1
ATOM 624 C CA . ALA A 1 78 ? -10.069 -19.611 21.100 1.00 70.31 78 ALA A CA 1
ATOM 625 C C . ALA A 1 78 ? -8.976 -20.463 21.782 1.00 70.31 78 ALA A C 1
ATOM 627 O O . ALA A 1 78 ? -8.640 -21.544 21.285 1.00 70.31 78 ALA A O 1
ATOM 628 N N . GLY A 1 79 ? -8.407 -19.994 22.901 1.00 62.78 79 GLY A N 1
ATOM 629 C CA . GLY A 1 79 ? -7.466 -20.757 23.721 1.00 62.78 79 GLY A CA 1
ATOM 630 C C . GLY A 1 79 ? -8.058 -22.103 24.172 1.00 62.78 79 GLY A C 1
ATOM 631 O O . GLY A 1 79 ? -9.278 -22.223 24.294 1.00 62.78 79 GLY A O 1
ATOM 632 N N . PRO A 1 80 ? -7.223 -23.140 24.396 1.00 60.81 80 PRO A N 1
ATOM 633 C CA . PRO A 1 80 ? -7.699 -24.492 24.665 1.00 60.81 80 PRO A CA 1
ATOM 634 C C . PRO A 1 80 ? -8.665 -24.474 25.843 1.00 60.81 80 PRO A C 1
ATOM 636 O O . PRO A 1 80 ? -8.345 -23.924 26.897 1.00 60.81 80 PRO A O 1
ATOM 639 N N . ASP A 1 81 ? -9.833 -25.076 25.637 1.00 62.91 81 ASP A N 1
ATOM 640 C CA . ASP A 1 81 ? -10.854 -25.289 26.650 1.00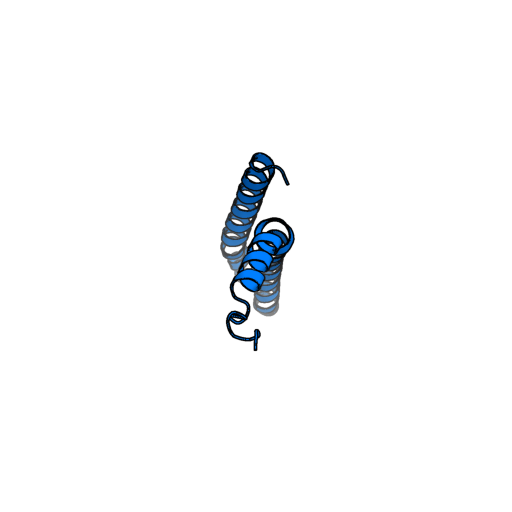 62.91 81 ASP A CA 1
ATOM 641 C C . ASP A 1 81 ? -10.226 -25.829 27.950 1.00 62.91 81 ASP A C 1
ATOM 643 O O . ASP A 1 81 ? -9.905 -27.010 28.078 1.00 62.91 81 ASP A O 1
ATOM 647 N N . ARG A 1 82 ? -10.017 -24.932 28.921 1.00 59.12 82 ARG A N 1
ATOM 648 C CA . ARG A 1 82 ? -9.539 -25.250 30.272 1.00 59.12 82 ARG A CA 1
ATOM 649 C C . ARG A 1 82 ? -10.683 -25.685 31.196 1.00 59.12 82 ARG A C 1
ATOM 651 O O . ARG A 1 82 ? -10.511 -25.669 32.411 1.00 59.12 82 ARG A O 1
ATOM 658 N N . SER A 1 83 ? -11.833 -26.118 30.668 1.00 56.12 83 SER A N 1
ATOM 659 C CA . SER A 1 83 ? -12.939 -26.656 31.480 1.00 56.12 83 SER A CA 1
ATOM 660 C C . SER A 1 83 ? -12.626 -27.989 32.182 1.00 56.12 83 SER A C 1
ATOM 662 O O . SER A 1 83 ? -13.457 -28.489 32.939 1.00 56.12 83 SER A O 1
ATOM 664 N N . GLY A 1 84 ? -11.427 -28.556 31.986 1.00 53.38 84 GLY A N 1
ATOM 665 C CA . GLY A 1 84 ? -11.016 -29.844 32.552 1.00 53.38 84 GLY A CA 1
ATOM 666 C C . GLY A 1 84 ? -10.057 -29.823 33.752 1.00 53.38 84 GLY A C 1
ATOM 667 O O . GLY A 1 84 ? -9.882 -30.869 34.370 1.00 53.38 84 GLY A O 1
ATOM 668 N N . GLU A 1 85 ? -9.437 -28.697 34.123 1.00 49.53 85 GLU A N 1
ATOM 669 C CA . GLU A 1 85 ? -8.436 -28.669 35.212 1.00 49.53 85 GLU A CA 1
ATOM 670 C C . GLU A 1 85 ? -9.035 -28.183 36.539 1.00 49.53 85 GLU A C 1
ATOM 672 O O . GLU A 1 85 ? -8.645 -27.170 37.113 1.00 49.53 85 GLU A O 1
ATOM 677 N N . ALA A 1 86 ? -10.010 -28.936 37.040 1.00 51.69 86 ALA A N 1
ATOM 678 C CA . ALA A 1 86 ? -10.393 -28.908 38.445 1.00 51.69 86 ALA A CA 1
ATOM 679 C C . ALA A 1 86 ? -10.684 -30.340 38.901 1.00 51.69 86 ALA A C 1
ATOM 681 O O . ALA A 1 86 ? -11.824 -30.809 38.847 1.00 51.69 86 ALA A O 1
ATOM 682 N N . LYS A 1 87 ? -9.638 -31.045 39.334 1.00 43.31 87 LYS A N 1
ATOM 683 C CA . LYS A 1 87 ? -9.772 -32.193 40.230 1.00 43.31 87 LYS A CA 1
ATOM 684 C C . LYS A 1 87 ? -8.514 -32.417 41.049 1.00 43.31 87 LYS A C 1
ATOM 686 O O . LYS A 1 87 ? -7.421 -32.394 40.448 1.00 43.31 87 LYS A O 1
#

pLDDT: mean 81.04, std 13.7, range [43.31, 96.75]

Foldseek 3Di:
DDPVVLVVLVVVLVVQLVVLVVVLPPCLVVLCVDPPNPCSVVSSVVSNVVSVVSNVVSVVVCCVPPNVVVVVVVCVVVPPPPVPPDD

Solvent-accessible surface area (backbone atoms only — not comparable to full-atom values): 5093 Å² total; per-residue (Å²): 129,60,68,72,58,52,55,51,50,50,54,50,53,52,50,52,45,53,51,48,57,55,56,47,63,57,63,45,58,59,50,56,74,42,96,58,72,84,55,17,61,63,50,36,51,52,47,50,50,52,41,51,51,52,49,50,50,53,51,52,51,43,36,75,74,70,41,47,70,60,52,52,52,50,53,63,71,67,45,79,84,69,90,74,83,80,130

Organism: NCBI:txid1817867